Protein AF-A0A3D2UY05-F1 (afdb_monomer)

pLDDT: mean 89.95, std 12.77, range [37.34, 98.38]

Structure (mmCIF, N/CA/C/O backbone):
data_AF-A0A3D2UY05-F1
#
_entry.id   AF-A0A3D2UY05-F1
#
loop_
_atom_site.group_PDB
_atom_site.id
_atom_site.type_symbol
_atom_site.label_atom_id
_atom_site.label_alt_id
_atom_site.label_comp_id
_atom_site.label_asym_id
_atom_site.label_entity_id
_atom_site.label_seq_id
_atom_site.pdbx_PDB_ins_code
_atom_site.Cartn_x
_atom_site.Cartn_y
_atom_site.Cartn_z
_atom_site.occupancy
_atom_site.B_iso_or_equiv
_atom_site.auth_seq_id
_atom_site.auth_comp_id
_atom_site.auth_asym_id
_atom_site.auth_atom_id
_atom_site.pdbx_PDB_model_num
ATOM 1 N N . VAL A 1 1 ? 5.249 -7.446 -12.941 1.00 65.69 1 VAL A N 1
ATOM 2 C CA . VAL A 1 1 ? 3.807 -7.209 -12.671 1.00 65.69 1 VAL A CA 1
ATOM 3 C C . VAL A 1 1 ? 3.319 -7.820 -11.353 1.00 65.69 1 VAL A C 1
ATOM 5 O O . VAL A 1 1 ? 2.661 -7.107 -10.609 1.00 65.69 1 VAL A O 1
ATOM 8 N N . LYS A 1 2 ? 3.679 -9.071 -10.999 1.00 82.25 2 LYS A N 1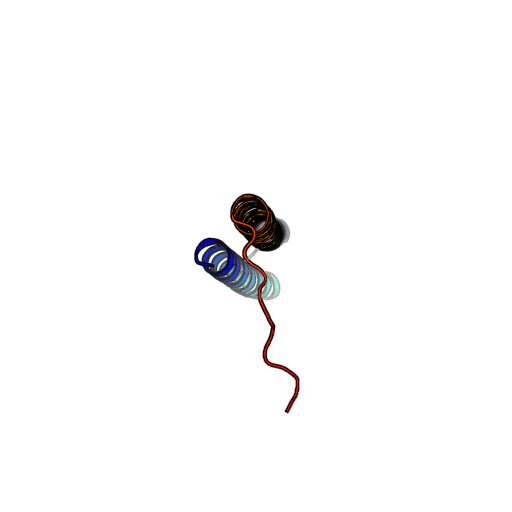
ATOM 9 C CA . LYS A 1 2 ? 3.249 -9.709 -9.730 1.00 82.25 2 LYS A CA 1
ATOM 10 C C . LYS A 1 2 ? 3.517 -8.864 -8.467 1.00 82.25 2 LYS A C 1
ATOM 12 O O . LYS A 1 2 ? 2.620 -8.729 -7.649 1.00 82.25 2 LYS A O 1
ATOM 17 N N . ARG A 1 3 ? 4.703 -8.243 -8.337 1.00 84.69 3 ARG A N 1
ATOM 18 C CA . ARG A 1 3 ? 5.032 -7.381 -7.176 1.00 84.69 3 ARG A CA 1
ATOM 19 C C . ARG A 1 3 ? 4.136 -6.140 -7.078 1.00 84.69 3 ARG A C 1
ATOM 21 O O . ARG A 1 3 ? 3.609 -5.886 -6.010 1.00 84.69 3 ARG A O 1
ATOM 28 N N . VAL A 1 4 ? 3.906 -5.439 -8.191 1.00 89.94 4 VAL A N 1
ATOM 29 C CA . VAL A 1 4 ? 3.028 -4.250 -8.246 1.00 89.94 4 VAL A CA 1
ATOM 30 C C . VAL A 1 4 ? 1.586 -4.600 -7.872 1.00 89.94 4 VAL A C 1
ATOM 32 O O . VAL A 1 4 ? 0.924 -3.857 -7.156 1.00 89.94 4 VAL A O 1
ATOM 35 N N . GLN A 1 5 ? 1.086 -5.749 -8.336 1.00 91.88 5 GLN A N 1
ATOM 36 C CA . GLN A 1 5 ? -0.254 -6.203 -7.961 1.00 91.88 5 GLN A CA 1
ATOM 37 C C . GLN A 1 5 ? -0.339 -6.564 -6.474 1.00 91.88 5 GLN A C 1
ATOM 39 O O . GLN A 1 5 ? -1.312 -6.193 -5.827 1.00 91.88 5 GLN A O 1
ATOM 44 N N . ALA A 1 6 ? 0.678 -7.235 -5.927 1.00 93.06 6 ALA A N 1
ATOM 45 C CA . ALA A 1 6 ? 0.719 -7.586 -4.510 1.00 93.06 6 ALA A CA 1
ATOM 46 C C . ALA A 1 6 ? 0.706 -6.339 -3.610 1.00 93.06 6 ALA A C 1
ATOM 48 O O . ALA A 1 6 ? -0.137 -6.248 -2.722 1.00 93.06 6 ALA A O 1
ATOM 49 N N . THR A 1 7 ? 1.558 -5.345 -3.890 1.00 93.88 7 THR A N 1
ATOM 50 C CA . THR A 1 7 ? 1.595 -4.086 -3.122 1.00 93.88 7 THR A CA 1
ATOM 51 C C . THR A 1 7 ? 0.297 -3.291 -3.249 1.00 93.88 7 THR A C 1
ATOM 53 O O . THR A 1 7 ? -0.175 -2.714 -2.279 1.00 93.88 7 THR A O 1
ATOM 56 N N . ARG A 1 8 ? -0.348 -3.318 -4.422 1.00 94.81 8 ARG A N 1
ATOM 57 C CA . ARG A 1 8 ? -1.663 -2.693 -4.614 1.00 94.81 8 ARG A CA 1
ATOM 58 C C . ARG A 1 8 ? -2.751 -3.347 -3.757 1.00 94.81 8 ARG A C 1
ATOM 60 O O . ARG A 1 8 ? -3.627 -2.649 -3.252 1.00 94.81 8 ARG A O 1
ATOM 67 N N . VAL A 1 9 ? -2.739 -4.675 -3.629 1.00 96.62 9 VAL A N 1
ATOM 68 C CA . VAL A 1 9 ? -3.688 -5.395 -2.762 1.00 96.62 9 VAL A CA 1
ATOM 69 C C . VAL A 1 9 ? -3.407 -5.091 -1.290 1.00 96.62 9 VAL A C 1
ATOM 71 O O . VAL A 1 9 ? -4.351 -4.820 -0.555 1.00 96.62 9 VAL A O 1
ATOM 74 N N . ALA A 1 10 ? -2.136 -5.057 -0.880 1.00 95.56 10 ALA A N 1
ATOM 75 C CA . ALA A 1 10 ? -1.742 -4.698 0.482 1.00 95.56 10 ALA A CA 1
ATOM 76 C C . ALA A 1 10 ? -2.211 -3.282 0.864 1.00 95.56 10 ALA A C 1
ATOM 78 O O . ALA A 1 10 ? -2.891 -3.119 1.876 1.00 95.56 10 ALA A O 1
ATOM 79 N N . ARG A 1 11 ? -1.989 -2.286 -0.009 1.00 97.44 11 ARG A N 1
ATOM 80 C CA . ARG A 1 11 ? -2.498 -0.918 0.184 1.00 97.44 11 ARG A CA 1
ATOM 81 C C . ARG A 1 11 ? -4.018 -0.881 0.351 1.00 97.44 11 ARG A C 1
ATOM 83 O O . ARG A 1 11 ? -4.517 -0.210 1.248 1.00 97.44 11 ARG A O 1
ATOM 90 N N . LYS A 1 12 ? -4.764 -1.593 -0.502 1.00 97.62 12 LYS A N 1
ATOM 91 C CA . LYS A 1 12 ? -6.234 -1.650 -0.397 1.00 97.62 12 LYS A CA 1
ATOM 92 C C . LYS A 1 12 ? -6.691 -2.252 0.929 1.00 97.62 12 LYS A C 1
ATOM 94 O O . LYS A 1 12 ? -7.616 -1.735 1.541 1.00 97.62 12 LYS A O 1
ATOM 99 N N . LEU A 1 13 ? -6.031 -3.313 1.386 1.00 97.56 13 LEU A N 1
ATOM 100 C CA . LEU A 1 13 ? -6.336 -3.923 2.676 1.00 97.56 13 LEU A CA 1
ATOM 101 C C . LEU A 1 13 ? -6.068 -2.952 3.838 1.00 97.56 13 LEU A C 1
ATOM 103 O O . LEU A 1 13 ? -6.881 -2.870 4.756 1.00 97.56 13 LEU A O 1
ATOM 107 N N . ALA A 1 14 ? -4.958 -2.210 3.805 1.00 97.56 14 ALA A N 1
ATOM 108 C CA . ALA A 1 14 ? -4.657 -1.189 4.811 1.00 97.56 14 ALA A CA 1
ATOM 109 C C . ALA A 1 14 ? -5.710 -0.064 4.820 1.00 97.56 14 ALA A C 1
ATOM 111 O O . ALA A 1 14 ? -6.161 0.361 5.880 1.00 97.56 14 ALA A O 1
ATOM 112 N N . GLU A 1 15 ? -6.180 0.351 3.643 1.00 98.12 15 GLU A N 1
ATOM 113 C CA . GLU A 1 15 ? -7.235 1.360 3.488 1.00 98.12 15 GLU A CA 1
ATOM 114 C C . GLU A 1 15 ? -8.578 0.890 4.078 1.00 98.12 15 GLU A C 1
ATOM 116 O O . GLU A 1 15 ? -9.258 1.641 4.781 1.00 98.12 15 GLU A O 1
ATOM 121 N N . GLU A 1 16 ? -8.946 -0.375 3.862 1.00 98.19 16 GLU A N 1
ATOM 122 C CA . GLU A 1 16 ? -10.143 -0.973 4.464 1.00 98.19 16 GLU A CA 1
ATOM 123 C C . GLU A 1 16 ? -10.039 -1.077 5.993 1.00 98.19 16 GLU A C 1
ATOM 125 O O . GLU A 1 16 ? -11.012 -0.785 6.696 1.00 98.19 16 GLU A O 1
ATOM 130 N N . LYS A 1 17 ? -8.860 -1.444 6.517 1.00 97.38 17 LYS A N 1
ATOM 131 C CA . LYS A 1 17 ? -8.595 -1.488 7.963 1.00 97.38 17 LYS A CA 1
ATOM 132 C C . LYS A 1 17 ? -8.728 -0.109 8.603 1.00 97.38 17 LYS A C 1
ATOM 134 O O . LYS A 1 17 ? -9.436 0.014 9.601 1.00 97.38 17 LYS A O 1
ATOM 139 N N . LEU A 1 18 ? -8.124 0.918 8.001 1.00 98.19 18 LEU A N 1
ATOM 140 C CA . LEU A 1 18 ? -8.244 2.295 8.475 1.00 98.19 18 LEU A CA 1
ATOM 141 C C . LEU A 1 18 ? -9.712 2.736 8.514 1.00 98.19 18 LEU A C 1
ATOM 143 O O . LEU A 1 18 ? -10.183 3.230 9.533 1.00 98.19 18 LEU A O 1
ATOM 147 N N . ASN A 1 19 ? -10.472 2.484 7.446 1.00 98.06 19 ASN A N 1
ATOM 148 C CA . ASN A 1 19 ? -11.895 2.830 7.392 1.00 98.06 19 ASN A CA 1
ATOM 149 C C . ASN A 1 19 ? -12.706 2.131 8.501 1.00 98.06 19 ASN A C 1
ATOM 151 O O . ASN A 1 19 ? -13.572 2.740 9.137 1.00 98.06 19 ASN A O 1
ATOM 155 N N . ALA A 1 20 ? -12.427 0.850 8.757 1.00 97.69 20 ALA A N 1
ATOM 156 C CA . ALA A 1 20 ? -13.058 0.116 9.848 1.00 97.69 20 ALA A CA 1
ATOM 157 C C . ALA A 1 20 ? -12.704 0.716 11.218 1.00 97.69 20 ALA A C 1
ATOM 159 O O . ALA A 1 20 ? -13.591 0.872 12.061 1.00 97.69 20 ALA A O 1
ATOM 160 N N . GLU A 1 21 ? -11.444 1.090 11.435 1.00 97.69 21 GLU A N 1
ATOM 161 C CA . GLU A 1 21 ? -11.006 1.667 12.703 1.00 97.69 21 GLU A CA 1
ATOM 162 C C . GLU A 1 21 ? -11.565 3.078 12.928 1.00 97.69 21 GLU A C 1
ATOM 164 O O . GLU A 1 21 ? -12.069 3.374 14.010 1.00 97.69 21 GLU A O 1
ATOM 169 N N . GLU A 1 22 ? -11.615 3.920 11.895 1.00 97.62 22 GLU A N 1
ATOM 170 C CA . GLU A 1 22 ? -12.258 5.237 11.958 1.00 97.62 22 GLU A CA 1
ATOM 171 C C . GLU A 1 22 ? -13.744 5.136 12.325 1.00 97.62 22 GLU A C 1
ATOM 173 O O . GLU A 1 22 ? -14.269 5.966 13.073 1.00 97.62 22 GLU A O 1
ATOM 178 N N . LYS A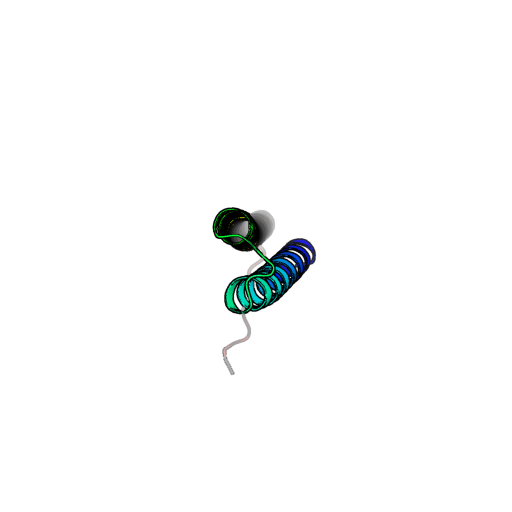 1 23 ? -14.447 4.111 11.826 1.00 97.75 23 LYS A N 1
ATOM 179 C CA . LYS A 1 23 ? -15.840 3.848 12.215 1.00 97.75 23 LYS A CA 1
ATOM 180 C C . LYS A 1 23 ? -15.950 3.480 13.689 1.00 97.75 23 LYS A C 1
ATOM 182 O O . LYS A 1 23 ? -16.832 4.013 14.358 1.00 97.75 23 LYS A O 1
ATOM 187 N N . LYS A 1 24 ? -15.062 2.622 14.206 1.00 96.94 24 LYS A N 1
ATOM 188 C CA . LYS A 1 24 ? -15.022 2.290 15.640 1.00 96.94 24 LYS A CA 1
ATOM 189 C C . LYS A 1 24 ? -14.721 3.521 16.489 1.00 96.94 24 LYS A C 1
ATOM 191 O O . LYS A 1 24 ? -15.379 3.726 17.503 1.00 96.94 24 LYS A O 1
ATOM 196 N N . PHE A 1 25 ? -13.784 4.362 16.057 1.00 97.38 25 PHE A N 1
ATOM 197 C CA . PHE A 1 25 ? -13.439 5.602 16.746 1.00 97.38 25 PHE A CA 1
ATOM 198 C C . PHE A 1 25 ? -14.642 6.549 16.846 1.00 97.38 25 PHE A C 1
ATOM 200 O O . PHE A 1 25 ? -14.946 7.045 17.928 1.00 97.38 25 PHE A O 1
ATOM 207 N N . LYS A 1 26 ? -15.401 6.720 1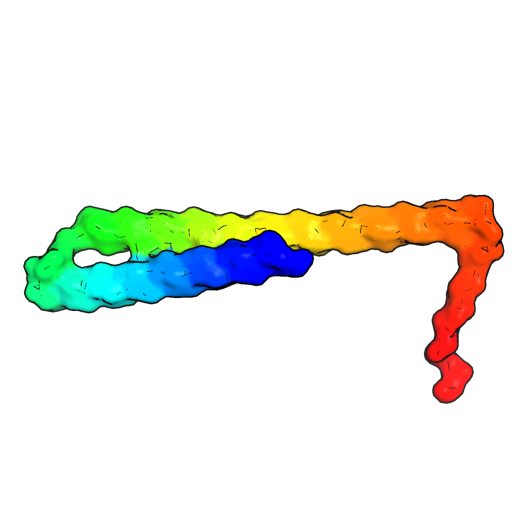5.755 1.00 96.56 26 LYS A N 1
ATOM 208 C CA . LYS A 1 26 ? -16.617 7.558 15.729 1.00 96.56 26 LYS A CA 1
ATOM 209 C C . LYS A 1 26 ? -17.690 7.121 16.727 1.00 96.56 26 LYS A C 1
ATOM 211 O O . LYS A 1 26 ? -18.449 7.965 17.192 1.00 96.56 26 LYS A O 1
ATOM 216 N N . VAL A 1 27 ? -17.762 5.829 17.049 1.00 97.50 27 VAL A N 1
ATOM 217 C CA . VAL A 1 27 ? -18.701 5.286 18.047 1.00 97.50 27 VAL A CA 1
ATOM 218 C C . VAL A 1 27 ? -18.063 5.089 19.430 1.00 97.50 27 VAL A C 1
ATOM 220 O O . VAL A 1 27 ? -18.675 4.479 20.300 1.00 97.50 27 VAL A O 1
ATOM 223 N N . GLY A 1 28 ? -16.840 5.590 19.647 1.00 95.50 28 GLY A N 1
ATOM 224 C CA . GLY A 1 28 ? -16.133 5.517 20.932 1.00 95.50 28 GLY A CA 1
ATOM 225 C C . GLY A 1 28 ? -15.541 4.145 21.273 1.00 95.50 28 GLY A C 1
ATOM 226 O O . GLY A 1 28 ? -15.141 3.920 22.410 1.00 95.50 28 GLY A O 1
ATOM 227 N N . LEU A 1 29 ? -15.473 3.225 20.307 1.00 95.56 29 LEU A N 1
ATOM 228 C CA . LEU A 1 29 ? -14.917 1.874 20.471 1.00 95.56 29 LEU A CA 1
ATOM 229 C C . LEU A 1 29 ? -13.427 1.780 20.103 1.00 95.56 29 LEU A C 1
ATOM 231 O O . LEU A 1 29 ? -12.867 0.686 20.080 1.00 95.56 29 LEU A O 1
ATOM 235 N N . SER A 1 30 ? -12.792 2.904 19.776 1.00 96.06 30 SER A N 1
ATOM 236 C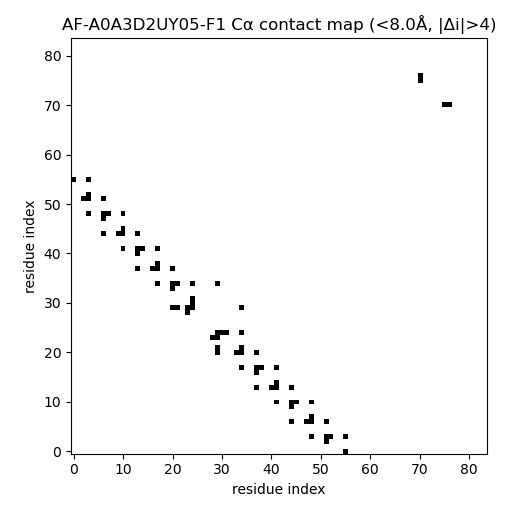 CA . SER A 1 30 ? -11.364 2.990 19.468 1.00 96.06 30 SER A CA 1
ATOM 237 C C . SER A 1 30 ? -10.784 4.314 19.969 1.00 96.06 30 SER A C 1
ATOM 239 O O . SER A 1 30 ? -11.517 5.193 20.424 1.00 96.06 30 SER A O 1
ATOM 241 N N . THR A 1 31 ? -9.464 4.455 19.892 1.00 97.00 31 THR A N 1
ATOM 242 C CA . THR A 1 31 ? -8.713 5.639 20.317 1.00 97.00 31 THR A CA 1
ATOM 243 C C . THR A 1 31 ? -8.096 6.351 19.116 1.00 97.00 31 THR A C 1
ATOM 245 O O . THR A 1 31 ? -7.895 5.760 18.056 1.00 97.00 31 THR A O 1
ATOM 248 N N . SER A 1 32 ? -7.756 7.630 19.283 1.00 95.62 32 SER A N 1
ATOM 249 C CA . SER A 1 32 ? -7.025 8.384 18.259 1.00 95.62 32 SER A CA 1
ATOM 250 C C . SER A 1 32 ? -5.643 7.790 17.975 1.00 95.62 32 SER A C 1
ATOM 252 O O . SER A 1 32 ? -5.173 7.880 16.847 1.00 95.62 32 SER A O 1
ATOM 254 N N . PHE A 1 33 ? -5.018 7.160 18.975 1.00 97.50 33 PHE A N 1
ATOM 255 C CA . PHE A 1 33 ? -3.752 6.447 18.821 1.00 97.50 33 PHE A CA 1
ATOM 256 C C . PHE A 1 33 ? -3.882 5.278 17.836 1.00 97.50 33 PHE A C 1
ATOM 258 O O . PHE A 1 33 ? -3.131 5.227 16.870 1.00 97.50 33 PHE A O 1
ATOM 265 N N . ASN A 1 34 ? -4.893 4.418 18.003 1.00 97.00 34 ASN A N 1
ATOM 266 C CA . ASN A 1 34 ? -5.117 3.300 17.081 1.00 97.00 34 ASN A CA 1
ATOM 267 C C . ASN A 1 34 ? -5.362 3.799 15.650 1.00 97.00 34 ASN A C 1
ATOM 269 O O . ASN A 1 34 ? -4.818 3.253 14.699 1.00 97.00 34 ASN A O 1
ATOM 273 N N . VAL A 1 35 ? -6.175 4.850 15.483 1.00 97.75 35 VAL A N 1
ATOM 274 C CA . VAL A 1 35 ? -6.426 5.440 14.157 1.00 97.75 35 VAL A CA 1
ATOM 275 C C . VAL A 1 35 ? -5.122 5.929 13.521 1.00 97.75 35 VAL A C 1
ATOM 277 O O . VAL A 1 35 ? -4.914 5.684 12.336 1.00 97.75 35 VAL A O 1
ATOM 280 N N . LEU A 1 36 ? -4.241 6.573 14.293 1.00 98.19 36 LEU A N 1
ATOM 281 C CA . LEU A 1 36 ? -2.930 7.017 13.812 1.00 98.19 36 LEU A CA 1
ATOM 282 C C . LEU A 1 36 ? -2.037 5.844 13.389 1.00 98.19 36 LEU A C 1
ATOM 284 O O . LEU A 1 36 ? -1.432 5.933 12.325 1.00 98.19 36 LEU A O 1
ATOM 288 N N . GLU A 1 37 ? -2.003 4.742 14.144 1.00 98.19 37 GLU A N 1
ATOM 289 C CA . GLU A 1 37 ? -1.251 3.539 13.743 1.00 98.19 37 GLU A CA 1
ATOM 290 C C . GLU A 1 37 ? -1.735 3.003 12.385 1.00 98.19 37 GLU A C 1
ATOM 292 O O . GLU A 1 37 ? -0.934 2.785 11.480 1.00 98.19 37 GLU A O 1
ATOM 297 N N . PHE A 1 38 ? -3.052 2.891 12.166 1.00 98.00 38 PHE A N 1
ATOM 298 C CA . PHE A 1 38 ? -3.571 2.449 10.861 1.00 98.00 38 PHE A CA 1
ATOM 299 C C . PHE A 1 38 ? -3.329 3.459 9.728 1.00 98.00 38 PHE A C 1
ATOM 301 O O . PHE A 1 38 ? -3.262 3.069 8.559 1.00 98.00 38 PHE A O 1
ATOM 308 N N . GLN A 1 39 ? -3.223 4.754 10.038 1.00 98.06 39 GLN A N 1
ATOM 309 C CA . GLN A 1 39 ? -2.831 5.769 9.056 1.00 98.06 39 GLN A CA 1
ATOM 310 C C . GLN A 1 39 ? -1.356 5.627 8.667 1.00 98.06 39 GLN A C 1
ATOM 312 O O . GLN A 1 39 ? -1.033 5.758 7.485 1.00 98.06 39 GLN A O 1
ATOM 317 N N . GLU A 1 40 ? -0.480 5.330 9.629 1.00 98.38 40 GLU A N 1
ATOM 318 C CA . GLU A 1 40 ? 0.937 5.050 9.386 1.00 98.38 40 GLU A CA 1
ATOM 319 C C . GLU A 1 40 ? 1.113 3.786 8.534 1.00 98.38 40 GLU A C 1
ATOM 321 O O . GLU A 1 40 ? 1.774 3.846 7.494 1.00 98.38 40 GLU A O 1
ATOM 326 N N . ASP A 1 41 ? 0.413 2.699 8.877 1.00 97.81 41 ASP A N 1
ATOM 327 C CA . ASP A 1 41 ? 0.383 1.460 8.089 1.00 97.81 41 ASP A CA 1
ATOM 328 C C . 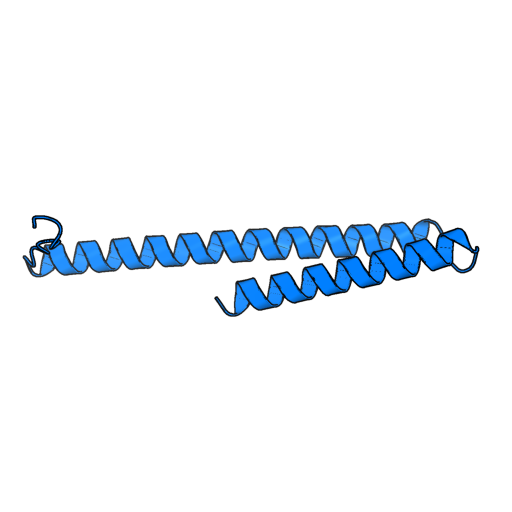ASP A 1 41 ? -0.028 1.726 6.630 1.00 97.81 41 ASP A C 1
ATOM 330 O O . ASP A 1 41 ? 0.601 1.252 5.678 1.00 97.81 41 ASP A O 1
ATOM 334 N N . LEU A 1 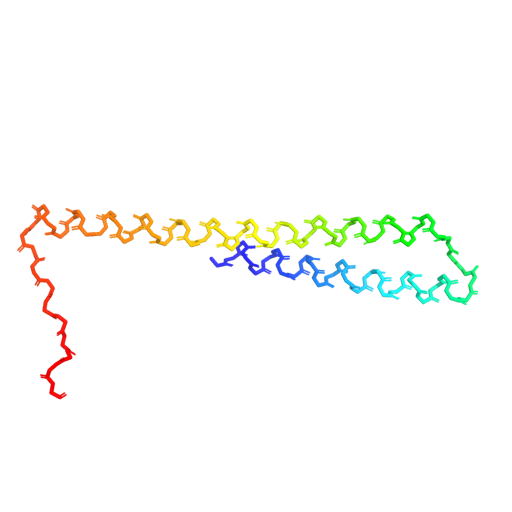42 ? -1.092 2.514 6.419 1.00 98.25 42 LEU A N 1
ATOM 335 C CA . LEU A 1 42 ? -1.545 2.866 5.073 1.00 98.25 42 LEU A CA 1
ATOM 336 C C . LEU A 1 42 ? -0.486 3.677 4.311 1.00 98.25 42 LEU A C 1
ATOM 338 O O . LEU A 1 42 ? -0.282 3.442 3.116 1.00 98.25 42 LEU A O 1
ATOM 342 N N . ALA A 1 43 ? 0.187 4.616 4.975 1.00 98.06 43 ALA A N 1
ATOM 343 C CA . ALA A 1 43 ? 1.235 5.429 4.364 1.00 98.06 43 ALA A CA 1
ATOM 344 C C . ALA A 1 43 ? 2.466 4.589 3.971 1.00 98.06 43 ALA A C 1
ATOM 346 O O . ALA A 1 43 ? 3.064 4.810 2.905 1.00 98.06 43 ALA A O 1
ATOM 347 N N . GLU A 1 44 ? 2.826 3.591 4.781 1.00 98.00 44 GLU A N 1
ATOM 348 C CA . GLU A 1 44 ? 3.890 2.643 4.457 1.00 98.00 44 GLU A CA 1
ATOM 349 C C . GLU A 1 44 ? 3.527 1.803 3.222 1.00 98.00 44 GLU A C 1
ATOM 351 O O . GLU A 1 44 ? 4.304 1.731 2.262 1.00 98.00 44 GLU A O 1
ATOM 356 N N . GLU A 1 45 ? 2.319 1.237 3.179 1.00 97.62 45 GLU A N 1
ATOM 357 C CA . GLU A 1 45 ? 1.876 0.419 2.046 1.00 97.62 45 GLU A CA 1
ATOM 358 C C . GLU A 1 45 ? 1.745 1.227 0.746 1.00 97.62 45 GLU A C 1
ATOM 360 O O . GLU A 1 45 ? 2.100 0.749 -0.338 1.00 97.62 45 GLU A O 1
ATOM 365 N N . GLN A 1 46 ? 1.316 2.489 0.833 1.00 97.12 46 GLN A N 1
ATOM 366 C CA . GLN A 1 46 ? 1.341 3.424 -0.297 1.00 97.12 46 GLN A CA 1
ATOM 367 C C . GLN A 1 46 ? 2.767 3.638 -0.819 1.00 97.12 46 GLN A C 1
ATOM 369 O O . GLN A 1 46 ? 3.013 3.563 -2.029 1.00 97.12 46 GLN A O 1
ATOM 374 N N . SER A 1 47 ? 3.726 3.852 0.084 1.00 97.75 47 SER A N 1
ATOM 375 C CA . SER A 1 47 ? 5.139 4.001 -0.276 1.00 97.75 47 SER A CA 1
ATOM 376 C C . SER A 1 47 ? 5.698 2.737 -0.934 1.00 97.75 47 SER A C 1
ATOM 378 O O . SER A 1 47 ? 6.462 2.820 -1.903 1.00 97.75 47 SER A O 1
ATOM 380 N N . ASN A 1 48 ? 5.298 1.559 -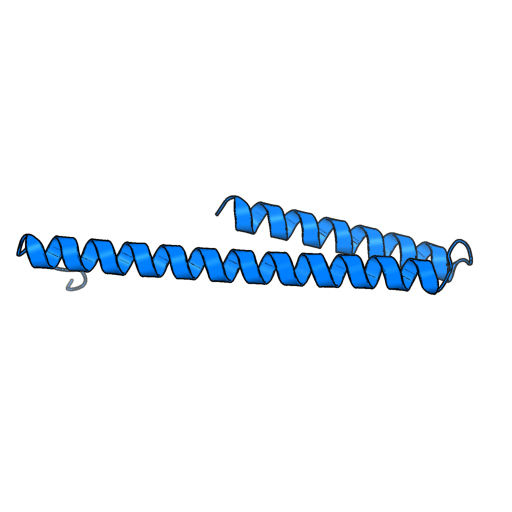0.454 1.00 95.94 48 ASN A N 1
ATOM 381 C CA . ASN A 1 48 ? 5.701 0.276 -1.021 1.00 95.94 48 ASN A CA 1
ATOM 382 C C . ASN A 1 48 ? 5.111 0.047 -2.425 1.00 95.94 48 ASN A C 1
ATOM 384 O O . ASN A 1 48 ? 5.839 -0.410 -3.314 1.00 95.94 48 ASN A O 1
ATOM 388 N N . GLU A 1 49 ? 3.850 0.426 -2.676 1.00 95.19 49 GLU A N 1
ATOM 389 C CA . GLU A 1 49 ? 3.254 0.384 -4.024 1.00 95.19 49 GLU A CA 1
ATOM 390 C C . GLU A 1 49 ? 4.026 1.278 -5.003 1.00 95.19 49 GLU A C 1
ATOM 392 O O . GLU A 1 49 ? 4.391 0.827 -6.094 1.00 95.19 49 GLU A O 1
ATOM 397 N N . ILE A 1 50 ? 4.356 2.509 -4.601 1.00 96.06 50 ILE A N 1
ATOM 398 C CA . ILE A 1 50 ? 5.115 3.449 -5.439 1.00 96.06 50 ILE A CA 1
ATOM 399 C C . ILE A 1 50 ? 6.500 2.885 -5.782 1.00 96.06 50 ILE A C 1
ATOM 401 O O . ILE A 1 50 ? 6.889 2.870 -6.954 1.00 96.06 50 ILE A O 1
ATOM 405 N N . LYS A 1 51 ? 7.237 2.367 -4.790 1.00 95.81 51 LYS A N 1
ATOM 406 C CA . LYS A 1 51 ? 8.550 1.738 -5.016 1.00 95.81 51 LYS A CA 1
ATOM 407 C C . LYS A 1 51 ? 8.451 0.572 -6.002 1.00 95.81 51 LYS A C 1
ATOM 409 O O . LYS A 1 51 ? 9.244 0.499 -6.939 1.00 95.81 51 LYS A O 1
ATOM 414 N N . ALA A 1 52 ? 7.448 -0.296 -5.855 1.00 94.56 52 ALA A N 1
ATOM 415 C CA . ALA A 1 52 ? 7.253 -1.430 -6.756 1.00 94.56 52 ALA A CA 1
ATOM 416 C C . ALA A 1 52 ? 6.984 -0.998 -8.209 1.00 94.56 52 ALA A C 1
ATOM 418 O O . ALA A 1 52 ? 7.463 -1.647 -9.145 1.00 94.56 52 ALA A O 1
ATOM 419 N N . VAL A 1 53 ? 6.242 0.095 -8.413 1.00 94.69 53 VAL A N 1
ATOM 420 C CA . VAL A 1 53 ? 5.999 0.677 -9.744 1.00 94.69 53 VAL A CA 1
ATOM 421 C C . VAL A 1 53 ? 7.288 1.248 -10.338 1.00 94.69 53 VAL A C 1
ATOM 423 O O . VAL A 1 53 ? 7.604 0.979 -11.499 1.00 94.69 53 VAL A O 1
ATOM 426 N N . ILE A 1 54 ? 8.069 1.984 -9.543 1.00 95.50 54 ILE A N 1
ATOM 427 C CA . ILE A 1 54 ? 9.366 2.529 -9.969 1.00 95.50 54 ILE A CA 1
ATOM 428 C C . ILE A 1 54 ? 10.311 1.401 -10.398 1.00 95.50 54 ILE A C 1
ATOM 430 O O . ILE A 1 54 ? 10.909 1.471 -11.474 1.00 95.50 54 ILE A O 1
ATOM 434 N N . ASP A 1 55 ? 10.425 0.343 -9.597 1.00 93.88 55 ASP A N 1
ATOM 435 C CA . ASP A 1 55 ? 11.293 -0.800 -9.890 1.00 93.88 55 ASP A CA 1
ATOM 436 C C . ASP A 1 55 ? 10.865 -1.550 -11.154 1.00 93.88 55 ASP A C 1
ATOM 438 O O . ASP A 1 55 ? 11.709 -1.996 -11.939 1.00 93.88 55 ASP A O 1
ATOM 442 N N . TYR A 1 56 ? 9.555 -1.657 -11.390 1.00 92.31 56 TYR A N 1
ATOM 443 C CA . TYR A 1 56 ? 9.025 -2.221 -12.626 1.00 92.31 56 TYR A CA 1
ATOM 444 C C . TYR A 1 56 ? 9.443 -1.393 -13.849 1.00 92.31 56 TYR A C 1
ATOM 446 O O . TYR A 1 56 ? 9.985 -1.952 -14.804 1.00 92.31 56 TYR A O 1
ATOM 454 N N . ASN A 1 57 ? 9.281 -0.070 -13.794 1.00 92.81 57 ASN A N 1
ATOM 455 C CA . ASN A 1 57 ? 9.665 0.824 -14.888 1.00 92.81 57 ASN A CA 1
ATOM 456 C C . ASN A 1 57 ? 11.180 0.800 -15.145 1.00 92.81 57 ASN A C 1
ATOM 458 O O . ASN A 1 57 ? 11.616 0.736 -16.294 1.00 92.81 57 ASN A O 1
ATOM 462 N N . LYS A 1 58 ? 12.001 0.775 -14.086 1.00 94.06 58 LYS A N 1
ATOM 463 C CA . LYS A 1 58 ? 13.460 0.605 -14.203 1.00 94.06 58 LYS A CA 1
ATOM 464 C C . LYS A 1 58 ? 13.827 -0.718 -14.874 1.00 94.06 58 LYS A C 1
ATOM 466 O O . LYS A 1 58 ? 14.696 -0.741 -15.744 1.00 94.06 58 LYS A O 1
ATOM 471 N N . SER A 1 59 ? 13.159 -1.807 -14.494 1.00 91.94 59 SER A N 1
ATOM 472 C CA . SER A 1 59 ? 13.386 -3.133 -15.083 1.00 91.94 59 SER A CA 1
ATOM 473 C C . SER A 1 59 ? 13.027 -3.160 -16.570 1.00 91.94 59 SER A C 1
ATOM 475 O O . SER A 1 59 ? 13.776 -3.724 -17.365 1.00 91.94 59 SER A O 1
ATOM 477 N N . LEU A 1 60 ? 11.930 -2.501 -16.955 1.00 92.00 60 LEU A N 1
ATOM 478 C CA . LEU A 1 60 ? 11.514 -2.372 -18.352 1.00 92.00 60 LEU A CA 1
ATOM 479 C C . LEU A 1 60 ? 12.523 -1.560 -19.177 1.00 92.00 60 LEU A C 1
ATOM 481 O O . LEU A 1 60 ? 12.950 -2.001 -20.240 1.00 92.00 60 LEU A O 1
ATOM 485 N N . ASN A 1 61 ? 12.973 -0.416 -18.658 1.00 92.69 61 ASN A N 1
ATOM 486 C CA . ASN A 1 61 ? 13.991 0.399 -19.324 1.00 92.69 61 ASN A CA 1
ATOM 487 C C . ASN A 1 61 ? 15.312 -0.360 -19.495 1.00 92.69 61 ASN A C 1
ATOM 489 O O . ASN A 1 61 ? 15.920 -0.309 -20.563 1.00 92.69 61 ASN A O 1
ATOM 493 N N . ARG A 1 62 ? 15.739 -1.110 -18.472 1.00 92.69 62 ARG A N 1
ATOM 494 C CA . ARG A 1 62 ? 16.940 -1.949 -18.554 1.00 92.69 62 ARG A CA 1
ATOM 495 C C . ARG A 1 62 ? 16.800 -3.032 -19.622 1.00 92.69 62 ARG A C 1
ATOM 497 O O . ARG A 1 62 ? 17.751 -3.260 -20.363 1.00 92.69 62 ARG A O 1
ATOM 504 N N . LEU A 1 63 ? 15.635 -3.676 -19.717 1.00 90.75 63 LEU A N 1
ATOM 505 C CA . LEU A 1 63 ? 15.363 -4.656 -20.767 1.00 90.75 63 LEU A CA 1
ATOM 506 C C . LEU A 1 63 ? 15.499 -4.017 -22.155 1.00 90.75 63 LEU A C 1
ATOM 508 O O . LEU A 1 63 ? 16.236 -4.540 -22.985 1.00 90.75 63 LEU A O 1
ATOM 512 N N . ASN A 1 64 ? 14.882 -2.854 -22.377 1.00 89.94 64 ASN A N 1
ATOM 513 C CA . ASN A 1 64 ? 14.972 -2.135 -23.651 1.00 89.94 64 ASN A CA 1
ATOM 514 C C . ASN A 1 64 ? 16.416 -1.763 -24.016 1.00 89.94 64 ASN A C 1
ATOM 516 O O . ASN A 1 64 ? 16.825 -1.963 -25.155 1.00 89.94 64 ASN A O 1
ATOM 520 N N . GLN A 1 65 ? 17.212 -1.288 -23.055 1.00 91.25 65 GLN A N 1
ATOM 521 C CA . GLN A 1 65 ? 18.627 -0.974 -23.285 1.00 91.25 65 GLN A CA 1
ATOM 522 C C . GLN A 1 65 ? 19.451 -2.211 -23.663 1.00 91.25 65 GLN A C 1
ATOM 524 O O . GLN A 1 65 ? 20.301 -2.138 -24.548 1.00 91.25 65 GLN A O 1
ATOM 529 N N . VAL A 1 66 ? 19.216 -3.348 -23.001 1.00 89.88 66 VAL A N 1
ATOM 530 C CA . VAL A 1 66 ? 19.904 -4.609 -23.319 1.00 89.88 66 VAL A CA 1
ATOM 531 C C . VAL A 1 66 ? 19.487 -5.118 -24.700 1.00 89.88 66 VAL A C 1
ATOM 533 O O . VAL A 1 66 ? 20.350 -5.530 -25.474 1.00 89.88 66 VAL A O 1
ATOM 536 N N . MET A 1 67 ? 18.197 -5.044 -25.041 1.00 88.19 67 MET A N 1
ATOM 537 C CA . MET A 1 67 ? 17.705 -5.409 -26.372 1.00 88.19 67 MET A CA 1
ATOM 538 C C . MET A 1 67 ? 18.313 -4.520 -27.461 1.00 88.19 67 MET A C 1
ATOM 540 O O . MET A 1 67 ? 18.844 -5.053 -28.428 1.00 88.19 67 MET A O 1
ATOM 544 N N . ALA A 1 68 ? 18.316 -3.195 -27.283 1.00 85.94 68 ALA A N 1
ATOM 545 C CA . ALA A 1 68 ? 18.900 -2.254 -28.242 1.00 85.94 68 ALA A CA 1
ATOM 546 C C . ALA A 1 68 ? 20.383 -2.554 -28.507 1.00 85.94 68 ALA A C 1
ATOM 548 O O . ALA A 1 68 ? 20.776 -2.734 -29.655 1.00 85.94 68 ALA A O 1
ATOM 549 N N . ARG A 1 69 ? 21.181 -2.740 -27.447 1.00 85.62 69 ARG A N 1
ATOM 550 C CA . ARG A 1 69 ? 22.595 -3.137 -27.573 1.00 85.62 69 ARG A CA 1
ATOM 551 C C . ARG A 1 69 ? 22.773 -4.477 -28.280 1.00 85.62 69 ARG A C 1
ATOM 553 O O . ARG A 1 69 ? 23.737 -4.664 -29.012 1.00 85.62 69 ARG A O 1
ATOM 560 N N . THR A 1 70 ? 21.862 -5.421 -28.048 1.00 83.25 70 THR A N 1
ATOM 561 C CA . THR A 1 70 ? 21.901 -6.729 -28.715 1.00 83.25 70 THR A CA 1
ATOM 562 C C . THR A 1 70 ? 21.627 -6.579 -30.210 1.00 83.25 70 THR A C 1
ATOM 564 O O . THR A 1 70 ? 22.329 -7.191 -31.006 1.00 83.25 70 THR A O 1
ATOM 567 N N . LEU A 1 71 ? 20.657 -5.747 -30.599 1.00 85.12 71 LEU A N 1
ATOM 568 C CA . LEU A 1 71 ? 20.345 -5.466 -32.003 1.00 85.12 71 LEU A CA 1
ATOM 569 C C . LEU A 1 71 ? 21.504 -4.755 -32.709 1.00 85.12 71 LEU A C 1
ATOM 571 O O . LEU A 1 71 ? 21.887 -5.179 -33.795 1.00 85.12 71 LEU A O 1
ATOM 575 N N . GLU A 1 72 ? 22.098 -3.744 -32.067 1.00 82.00 72 GLU A N 1
ATOM 576 C CA . GLU A 1 72 ? 23.295 -3.047 -32.560 1.00 82.00 72 GLU A CA 1
ATOM 577 C C . GLU A 1 72 ? 24.468 -4.016 -32.767 1.00 82.00 72 GLU A C 1
ATOM 579 O O . GLU A 1 72 ? 25.094 -4.008 -33.821 1.00 82.00 72 GLU A O 1
ATOM 584 N N . ALA A 1 73 ? 24.735 -4.903 -31.801 1.00 83.62 73 ALA A N 1
ATOM 585 C CA . ALA A 1 73 ? 25.824 -5.877 -31.897 1.00 83.62 73 ALA A CA 1
ATOM 586 C C . ALA A 1 73 ? 25.639 -6.906 -33.028 1.00 83.62 73 ALA A C 1
ATOM 588 O O . ALA A 1 73 ? 26.622 -7.483 -33.488 1.00 83.62 73 ALA A O 1
ATOM 589 N N . HIS A 1 74 ? 24.399 -7.149 -33.458 1.00 84.06 74 HIS A N 1
ATOM 590 C CA . HIS A 1 74 ? 24.072 -8.101 -34.524 1.00 84.06 74 HIS A CA 1
ATOM 591 C C . HIS A 1 74 ? 23.698 -7.411 -35.846 1.00 84.06 74 HIS A C 1
ATOM 593 O O . HIS A 1 74 ? 23.241 -8.086 -36.766 1.00 84.06 74 HIS A O 1
ATOM 599 N N . ASP A 1 75 ? 23.874 -6.087 -35.947 1.00 79.81 75 ASP A N 1
ATOM 600 C CA . ASP A 1 75 ? 23.522 -5.273 -37.121 1.00 79.81 75 ASP A CA 1
ATOM 601 C C . ASP A 1 75 ? 22.047 -5.434 -37.571 1.00 79.81 75 ASP A C 1
ATOM 603 O O . ASP A 1 75 ? 21.683 -5.276 -38.741 1.00 79.81 75 ASP A O 1
ATOM 607 N N . ILE A 1 76 ? 21.156 -5.759 -36.626 1.00 76.50 76 ILE A N 1
ATOM 608 C CA . ILE A 1 76 ? 19.739 -6.014 -36.902 1.00 76.50 76 ILE A CA 1
ATOM 609 C C . ILE A 1 76 ? 18.983 -4.684 -36.907 1.00 76.50 76 ILE A C 1
ATOM 611 O O . ILE A 1 76 ? 18.708 -4.094 -35.862 1.00 76.50 76 ILE A O 1
ATOM 615 N N . LYS A 1 77 ? 18.577 -4.235 -38.099 1.00 76.56 77 LYS A N 1
ATOM 616 C CA . LYS A 1 77 ? 17.676 -3.088 -38.272 1.00 76.56 77 LYS A CA 1
ATOM 617 C C . LYS A 1 77 ? 16.221 -3.536 -38.140 1.00 76.56 77 LYS A C 1
ATOM 619 O O . LYS A 1 77 ? 15.705 -4.259 -38.990 1.00 76.56 77 LYS A O 1
ATOM 624 N N . LEU A 1 78 ? 1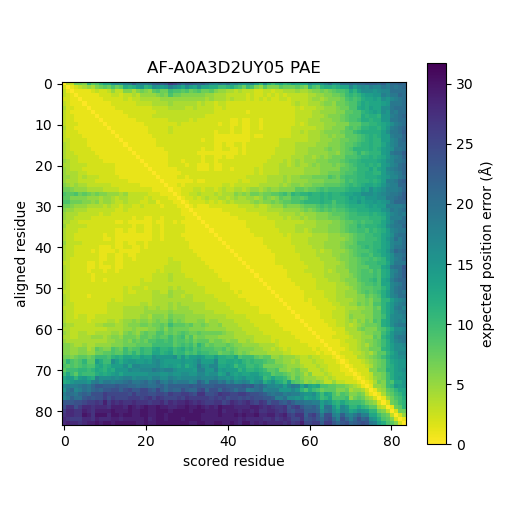5.549 -3.089 -37.080 1.00 68.25 78 LEU A N 1
ATOM 625 C CA . LEU A 1 78 ? 14.100 -3.227 -36.957 1.00 68.25 78 LEU A CA 1
ATOM 626 C C . LEU A 1 78 ? 13.426 -2.175 -37.846 1.00 68.25 78 LEU A C 1
ATOM 628 O O . LEU A 1 78 ? 13.428 -0.991 -37.521 1.00 68.25 78 LEU A O 1
ATOM 632 N N . PHE A 1 79 ? 12.840 -2.601 -38.962 1.00 66.81 79 PHE A N 1
ATOM 633 C CA . PHE A 1 79 ? 11.893 -1.775 -39.707 1.00 66.81 79 PHE A CA 1
ATOM 634 C C . PHE A 1 79 ? 10.548 -1.839 -38.972 1.00 66.81 79 PHE A C 1
ATOM 636 O O . PHE A 1 79 ? 9.882 -2.876 -38.999 1.00 66.81 79 PHE A O 1
ATOM 643 N N . SER A 1 80 ? 10.157 -0.775 -38.261 1.00 49.81 80 SER A N 1
ATOM 644 C CA . SER A 1 80 ? 8.802 -0.700 -37.707 1.00 49.81 80 SER A CA 1
ATOM 645 C C . SER A 1 80 ? 7.818 -0.555 -38.861 1.00 49.81 80 SER A C 1
ATOM 647 O O . SER A 1 80 ? 7.904 0.390 -39.642 1.00 49.81 80 SER A O 1
ATOM 649 N N . LYS A 1 81 ? 6.888 -1.500 -38.986 1.00 55.22 81 LYS A N 1
ATOM 650 C CA . LYS A 1 81 ? 5.828 -1.452 -39.990 1.00 55.22 81 LYS A CA 1
ATOM 651 C C . LYS A 1 81 ? 4.713 -0.515 -39.513 1.00 55.22 81 LYS A C 1
ATOM 653 O O . LYS A 1 81 ? 3.684 -0.976 -39.043 1.00 55.22 81 LYS A O 1
ATOM 658 N N . GLU A 1 82 ? 4.959 0.783 -39.627 1.00 54.09 82 GLU A N 1
ATOM 659 C CA . GLU A 1 82 ? 3.955 1.854 -39.624 1.00 54.09 82 GLU A CA 1
ATOM 660 C C . GLU A 1 82 ? 4.287 2.788 -40.791 1.00 54.09 82 GLU A C 1
ATOM 662 O O . GLU A 1 82 ? 4.706 3.916 -40.609 1.00 54.09 82 GLU A O 1
ATOM 667 N N . ASP A 1 83 ? 4.161 2.252 -42.002 1.00 46.22 83 ASP A N 1
ATOM 668 C CA . ASP A 1 83 ? 3.998 3.014 -43.240 1.00 46.22 83 ASP A CA 1
ATOM 669 C C . ASP A 1 83 ? 3.122 2.147 -44.155 1.00 46.22 83 ASP A C 1
ATOM 671 O O . ASP A 1 83 ? 3.638 1.380 -44.972 1.00 46.22 83 ASP A O 1
ATOM 675 N N . SER A 1 84 ? 1.805 2.154 -43.910 1.00 37.34 84 SER A N 1
ATOM 676 C CA . SER A 1 84 ? 0.682 1.902 -44.846 1.00 37.34 84 SER A CA 1
ATOM 677 C C . SER A 1 84 ? -0.634 1.798 -44.082 1.00 37.34 84 SER A C 1
ATOM 679 O O . SER A 1 84 ? -0.737 0.889 -43.228 1.00 37.34 84 SER A O 1
#

Sequence (84 aa):
VKRVQATRVARKLAEEKLNAEEKKFKVGLSTSFNVLEFQEDLAEEQSNEIKAVIDYNKSLNRLNQVMARTLEAHDIKLFSKEDS

Secondary structure (DSSP, 8-state):
-HHHHHHHHHHHHHHHHHHHHHHHHHTTSS-HHHHHHHHHHHHHHHHHHHHHHHHH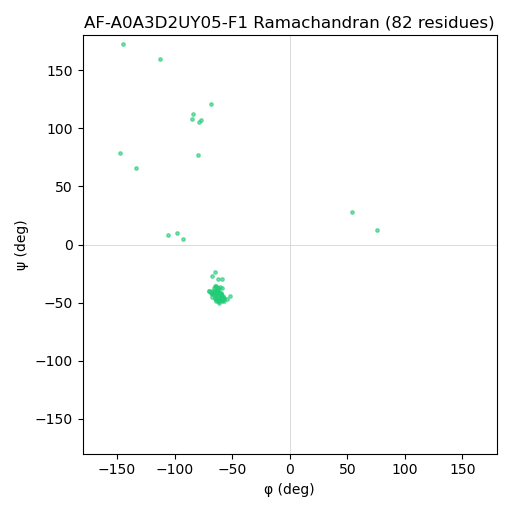HHHHHHHHHHHHHHHHHTT---------

Foldseek 3Di:
DVQLVVLVVQLVVLVVVLVVQVVCVVVVNHDPVVNVVSVVSNVVSVVSNVVSVVVVVVVVVVVVVVVVVVCVVVVNDDDPPPDD

Radius of gyration: 22.31 Å; Cα contacts (8 Å, |Δi|>4): 41; chains: 1; bounding box: 44×18×66 Å

Solvent-accessible surface area (backbone atoms only — not comparable to full-atom values): 4630 Å² total; per-residue (Å²): 109,72,64,38,52,52,30,49,52,51,25,52,53,31,50,53,51,33,55,53,43,49,53,34,34,76,73,69,74,46,50,74,66,59,46,50,52,34,50,48,53,27,52,52,30,48,52,49,27,52,52,38,48,52,52,49,53,52,51,52,53,51,49,52,53,53,51,51,54,51,30,63,76,64,72,55,79,84,78,76,91,82,85,131

Mean predicted aligned error: 7.42 Å

Nearest PDB structures (foldseek):
  5azs-assembly1_C  TM=7.838E-01  e=6.813E-01  Pseudomonas aeruginosa PAO1
  5c21-assembly1_A  TM=7.331E-01  e=1.460E+00  Escherichia coli
  5c22-assembly4_D  TM=7.406E-01  e=2.006E+00  Escherichia coli
  5c22-assembly3_C  TM=7.362E-01  e=2.427E+00  Escherichia coli
  5c21-assembly1_B  TM=7.328E-01  e=2.277E+00  Escherichia coli